Protein AF-A0A662R6T4-F1 (afdb_monomer_lite)

Foldseek 3Di:
DEEEEEEAPVVVVVVVVVCVVVVYHYHYHYPVQLPDPVSVVVSLVSVVPGPYYYYDDDPDPSVVVNVVSVVD

pLDDT: mean 88.13, std 8.24, range [55.03, 97.94]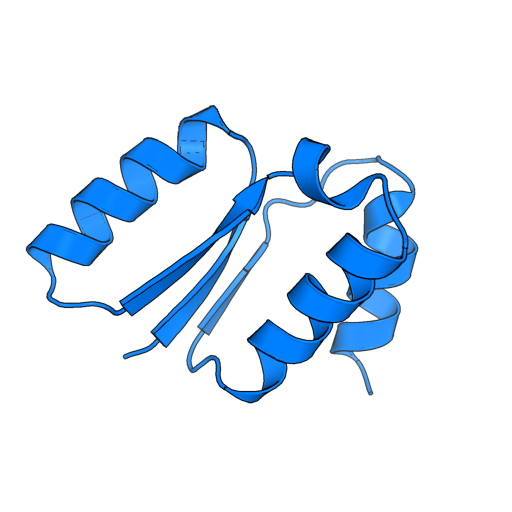

Radius of gyration: 11.8 Å; chains: 1; bounding box: 24×24×31 Å

Secondary structure (DSSP, 8-state):
-EEEEEE-HHHHHHHHHHHHHTT-EEEEEEGGGGGSHHHHHHHHHHHTT-SEEEE---S-THHHHHHHHH--

Sequence (72 aa):
MKIVSITWSSDVSLLAEACAELDIALNAWSVHDLKDEAERERCTESFRHADVILLHPTNEGVWDDIIEKLSG

Structure (mmCIF, N/CA/C/O backbone):
data_AF-A0A662R6T4-F1
#
_entry.id   AF-A0A662R6T4-F1
#
loop_
_atom_site.group_PDB
_atom_site.id
_atom_site.type_symbol
_atom_site.label_atom_id
_atom_site.label_alt_id
_atom_site.label_comp_id
_atom_site.label_asym_id
_atom_site.label_entity_id
_atom_site.label_seq_id
_atom_site.pdbx_PDB_ins_code
_atom_site.Cartn_x
_atom_site.Cartn_y
_atom_site.Cartn_z
_atom_site.occupancy
_atom_site.B_iso_or_equiv
_atom_site.auth_seq_id
_atom_site.auth_comp_id
_atom_site.auth_asym_id
_atom_site.auth_atom_id
_atom_site.pdbx_PDB_model_num
ATOM 1 N N . MET A 1 1 ? -7.972 -7.278 9.416 1.00 92.62 1 MET A N 1
ATOM 2 C CA . MET A 1 1 ? -7.949 -6.818 8.011 1.00 92.62 1 MET A CA 1
ATOM 3 C C . MET A 1 1 ? -6.545 -6.347 7.700 1.00 92.62 1 MET A C 1
ATOM 5 O O . MET A 1 1 ? -5.921 -5.765 8.584 1.00 92.62 1 MET A O 1
ATOM 9 N N . LYS A 1 2 ? -6.047 -6.608 6.495 1.00 95.88 2 LYS A N 1
ATOM 10 C CA . LYS A 1 2 ? -4.733 -6.175 6.037 1.00 95.88 2 LYS A CA 1
ATOM 11 C C . LYS A 1 2 ? -4.862 -5.278 4.815 1.00 95.88 2 LYS A C 1
ATOM 13 O O . LYS A 1 2 ? -5.333 -5.710 3.765 1.00 95.88 2 LYS A O 1
ATOM 18 N N . ILE A 1 3 ? -4.404 -4.045 4.966 1.00 96.12 3 ILE A N 1
ATOM 19 C CA . ILE A 1 3 ? -4.315 -3.064 3.893 1.00 96.12 3 ILE A CA 1
ATOM 20 C C . ILE A 1 3 ? -2.869 -3.004 3.416 1.00 96.12 3 ILE A C 1
ATOM 22 O O . ILE A 1 3 ? -1.939 -2.912 4.221 1.00 96.12 3 ILE A O 1
ATOM 26 N N . VAL A 1 4 ? -2.682 -3.036 2.101 1.00 96.00 4 VAL A N 1
ATOM 27 C CA . VAL A 1 4 ? -1.429 -2.614 1.474 1.00 96.00 4 VAL A CA 1
ATOM 28 C C . VAL A 1 4 ? -1.675 -1.293 0.765 1.00 96.00 4 VAL A C 1
ATOM 30 O O . VAL A 1 4 ? -2.682 -1.161 0.072 1.00 96.00 4 VAL A O 1
ATOM 33 N N . SER A 1 5 ? -0.782 -0.318 0.922 1.00 94.62 5 SER A N 1
ATOM 34 C CA . SER A 1 5 ? -0.897 0.957 0.215 1.00 94.62 5 SER A CA 1
ATOM 35 C C . SER A 1 5 ? 0.354 1.289 -0.587 1.00 94.62 5 SER A C 1
ATOM 37 O O . SER A 1 5 ? 1.466 1.009 -0.151 1.00 94.62 5 SER A O 1
ATOM 39 N N . ILE A 1 6 ? 0.165 1.914 -1.749 1.00 93.00 6 ILE A N 1
ATOM 40 C CA . ILE A 1 6 ? 1.208 2.671 -2.444 1.00 93.00 6 ILE A CA 1
ATOM 41 C C . ILE A 1 6 ? 0.725 4.111 -2.533 1.00 93.00 6 ILE A C 1
ATOM 43 O O . ILE A 1 6 ? -0.222 4.416 -3.264 1.00 93.00 6 ILE A O 1
ATOM 47 N N . THR A 1 7 ? 1.341 4.989 -1.750 1.00 90.69 7 THR A N 1
ATOM 48 C CA . THR A 1 7 ? 0.890 6.375 -1.578 1.00 90.69 7 THR A CA 1
ATOM 49 C C . THR A 1 7 ? 2.066 7.341 -1.487 1.00 90.69 7 THR A C 1
ATOM 51 O O . THR A 1 7 ? 3.224 6.971 -1.669 1.00 90.69 7 THR A O 1
ATOM 54 N N . TRP A 1 8 ? 1.797 8.617 -1.235 1.00 87.38 8 TRP A N 1
ATOM 55 C CA . TRP A 1 8 ? 2.854 9.584 -0.959 1.00 87.38 8 TRP A CA 1
ATOM 56 C C . TRP A 1 8 ? 3.352 9.395 0.474 1.00 87.38 8 TRP A C 1
ATOM 58 O O . TRP A 1 8 ? 2.594 8.954 1.338 1.00 87.38 8 TRP A O 1
ATOM 68 N N . SER A 1 9 ? 4.605 9.757 0.762 1.00 84.94 9 SER A N 1
ATOM 69 C CA . SER A 1 9 ? 5.170 9.606 2.113 1.00 84.94 9 SER A CA 1
ATOM 70 C C . SER A 1 9 ? 4.376 10.379 3.180 1.00 84.94 9 SER A C 1
ATOM 72 O O . SER A 1 9 ? 4.316 9.944 4.324 1.00 84.94 9 SER A O 1
ATOM 74 N N . SER A 1 10 ? 3.728 11.493 2.813 1.00 86.06 10 SER A N 1
ATOM 75 C CA . SER A 1 10 ? 2.814 12.234 3.696 1.00 86.06 10 SER A CA 1
ATOM 76 C C . SER A 1 10 ? 1.570 11.431 4.080 1.00 86.06 10 SER A C 1
ATOM 78 O O . SER A 1 10 ? 1.124 11.496 5.223 1.00 86.06 10 SER A O 1
ATOM 80 N N . ASP A 1 11 ? 1.028 10.661 3.137 1.00 89.75 11 ASP A N 1
ATOM 81 C CA . ASP A 1 11 ? -0.201 9.888 3.321 1.00 89.75 11 ASP A CA 1
ATOM 82 C C . ASP A 1 11 ? 0.057 8.648 4.180 1.00 89.75 11 ASP A C 1
ATOM 84 O O . ASP A 1 11 ? -0.822 8.225 4.926 1.00 89.75 11 ASP A O 1
ATOM 88 N N . VAL A 1 12 ? 1.274 8.091 4.118 1.00 91.69 12 VAL A N 1
ATOM 89 C CA . VAL A 1 12 ? 1.677 6.922 4.916 1.00 91.69 12 VAL A CA 1
ATOM 90 C C . VAL A 1 12 ? 1.464 7.176 6.407 1.00 91.69 12 VAL A C 1
ATOM 92 O O . VAL A 1 12 ? 0.889 6.331 7.086 1.00 91.69 12 VAL A O 1
ATOM 95 N N . SER A 1 13 ? 1.873 8.342 6.915 1.00 90.81 13 SER A N 1
ATOM 96 C CA . SER A 1 13 ? 1.714 8.682 8.335 1.00 90.81 13 SER A CA 1
ATOM 97 C C . SER A 1 13 ? 0.244 8.764 8.751 1.00 90.81 13 SER A C 1
ATOM 99 O O . SER A 1 13 ? -0.126 8.231 9.793 1.00 90.81 13 SER A O 1
ATOM 101 N N . LEU A 1 14 ? -0.599 9.379 7.915 1.00 92.50 14 LEU A N 1
ATOM 102 C CA . LEU A 1 14 ? -2.038 9.506 8.172 1.00 92.50 14 LEU A CA 1
ATOM 103 C C . LEU A 1 14 ? -2.738 8.141 8.130 1.00 92.50 14 LEU A C 1
ATOM 105 O O . LEU A 1 14 ? -3.570 7.833 8.981 1.00 92.50 14 LEU A O 1
ATOM 109 N N . LEU A 1 15 ? -2.378 7.300 7.157 1.00 93.69 15 LEU A N 1
ATOM 110 C CA . LEU A 1 15 ? -2.892 5.937 7.043 1.00 93.69 15 LEU A CA 1
ATOM 111 C C . LEU A 1 15 ? -2.453 5.070 8.221 1.00 93.69 15 LEU A C 1
ATOM 113 O O . LEU A 1 15 ? -3.256 4.281 8.711 1.00 93.69 15 LEU A O 1
ATOM 117 N N . ALA A 1 16 ? -1.208 5.209 8.679 1.00 94.75 16 ALA A N 1
ATOM 118 C CA . ALA A 1 16 ? -0.692 4.461 9.817 1.00 94.75 16 ALA A CA 1
ATOM 119 C C . ALA A 1 16 ? -1.451 4.797 11.105 1.00 94.75 16 ALA A C 1
ATOM 121 O O . ALA A 1 16 ? -1.832 3.881 11.831 1.00 94.75 16 ALA A O 1
ATOM 122 N N . GLU A 1 17 ? -1.721 6.081 11.354 1.00 95.88 17 GLU A N 1
ATOM 123 C CA . GLU A 1 17 ? -2.518 6.528 12.500 1.00 95.88 17 GLU A CA 1
ATOM 124 C C . GLU A 1 17 ? -3.943 5.958 12.440 1.00 95.88 17 GLU A C 1
ATOM 126 O O . GLU A 1 17 ? -4.369 5.268 13.365 1.00 95.88 17 GLU A O 1
ATOM 131 N N . ALA A 1 18 ? -4.636 6.119 11.308 1.00 95.12 18 ALA A N 1
ATOM 132 C CA . ALA A 1 18 ? -5.992 5.597 11.136 1.00 95.12 18 ALA A CA 1
ATOM 133 C C . ALA A 1 18 ? -6.064 4.061 11.241 1.00 95.12 18 ALA A C 1
ATOM 135 O O . ALA A 1 18 ? -6.988 3.512 11.839 1.00 95.12 18 ALA A O 1
ATOM 136 N N . CYS A 1 19 ? -5.088 3.344 10.674 1.00 96.31 19 CYS A N 1
ATOM 137 C CA . CYS A 1 19 ? -5.036 1.885 10.762 1.00 96.31 19 CYS A CA 1
ATOM 138 C C . CYS A 1 19 ? -4.772 1.414 12.195 1.00 96.31 19 CYS A C 1
ATOM 140 O O . CYS A 1 19 ? -5.374 0.431 12.623 1.00 96.31 19 CYS A O 1
ATOM 142 N N . ALA A 1 20 ? -3.925 2.123 12.948 1.00 96.62 20 ALA A N 1
ATOM 143 C CA . ALA A 1 20 ? -3.670 1.819 14.351 1.00 96.62 20 ALA A CA 1
ATOM 144 C C . ALA A 1 20 ? -4.925 2.008 15.220 1.00 96.62 20 ALA A C 1
ATOM 146 O O . ALA A 1 20 ? -5.216 1.154 16.054 1.00 96.62 20 ALA A O 1
ATOM 147 N N . GLU A 1 21 ? -5.699 3.075 15.000 1.00 97.94 21 GLU A N 1
ATOM 148 C CA . GLU A 1 21 ? -6.961 3.316 15.721 1.00 97.94 21 GLU A CA 1
ATOM 149 C C . GLU A 1 21 ? -8.029 2.247 15.448 1.00 97.94 21 GLU A C 1
ATOM 151 O O . GLU A 1 21 ? -8.860 1.956 16.310 1.00 97.94 21 GLU A O 1
ATOM 156 N N . LEU A 1 22 ? -8.008 1.658 14.252 1.00 97.00 22 LEU A N 1
ATOM 157 C CA . LEU A 1 22 ? -9.004 0.690 13.791 1.00 97.00 22 LEU A CA 1
ATOM 158 C C . LEU A 1 22 ? -8.564 -0.776 13.937 1.00 97.00 22 LEU A C 1
ATOM 160 O O . LEU A 1 22 ? -9.300 -1.664 13.507 1.00 97.00 22 LEU A O 1
ATOM 164 N N . ASP A 1 23 ? -7.387 -1.036 14.518 1.00 96.56 23 ASP A N 1
ATOM 165 C CA . ASP A 1 23 ? -6.772 -2.372 14.606 1.00 96.56 23 ASP A CA 1
ATOM 166 C C . ASP A 1 23 ? -6.650 -3.065 13.228 1.00 96.56 23 ASP A C 1
ATOM 168 O O . ASP A 1 23 ? -6.954 -4.245 13.022 1.00 96.56 23 ASP A O 1
ATOM 172 N N . ILE A 1 24 ? -6.231 -2.285 12.229 1.00 97.19 24 ILE A N 1
ATOM 173 C CA . ILE A 1 24 ? -5.990 -2.733 10.857 1.00 97.19 24 ILE A CA 1
ATOM 174 C C . ILE A 1 24 ? -4.483 -2.871 10.643 1.00 97.19 24 ILE A C 1
ATOM 176 O O . ILE A 1 24 ? -3.709 -1.949 10.890 1.00 97.19 24 ILE A O 1
ATOM 180 N N . ALA A 1 25 ? -4.049 -4.018 10.119 1.00 96.94 25 ALA A N 1
ATOM 181 C CA . ALA A 1 25 ? -2.660 -4.198 9.724 1.00 96.94 25 ALA A CA 1
ATOM 182 C C . ALA A 1 25 ? -2.383 -3.407 8.439 1.00 96.94 25 ALA A C 1
ATOM 184 O O . ALA A 1 25 ? -3.047 -3.625 7.425 1.00 96.94 25 ALA A O 1
ATOM 185 N N . LEU A 1 26 ? -1.379 -2.533 8.467 1.00 96.38 26 LEU A N 1
ATOM 186 C CA . LEU A 1 26 ? -0.965 -1.730 7.319 1.00 96.38 26 LEU A CA 1
ATOM 187 C C . LEU A 1 26 ? 0.433 -2.137 6.847 1.00 96.38 26 LEU A C 1
ATOM 189 O O . LEU A 1 26 ? 1.363 -2.224 7.646 1.00 96.38 26 LEU A O 1
ATOM 193 N N . ASN A 1 27 ? 0.589 -2.336 5.539 1.00 96.00 27 ASN A N 1
ATOM 194 C CA . ASN A 1 27 ? 1.887 -2.359 4.872 1.00 96.00 27 ASN A CA 1
ATOM 195 C C . ASN A 1 27 ? 1.908 -1.263 3.800 1.00 96.00 27 ASN A C 1
ATOM 197 O O . ASN A 1 27 ? 1.282 -1.404 2.752 1.00 96.00 27 ASN A O 1
ATOM 201 N N . ALA A 1 28 ? 2.568 -0.150 4.098 1.00 94.62 28 ALA A N 1
ATOM 202 C CA . ALA A 1 28 ? 2.542 1.044 3.268 1.00 94.62 28 ALA A CA 1
ATOM 203 C C . ALA A 1 28 ? 3.884 1.257 2.569 1.00 94.62 28 ALA A C 1
ATOM 205 O O . ALA A 1 28 ? 4.939 1.204 3.198 1.00 94.62 28 ALA A O 1
ATOM 206 N N . TRP A 1 29 ? 3.812 1.549 1.278 1.00 93.19 29 TRP A N 1
ATOM 207 C CA . TRP A 1 29 ? 4.933 1.877 0.414 1.00 93.19 29 TRP A CA 1
ATOM 208 C C . TRP A 1 29 ? 4.772 3.309 -0.071 1.00 93.19 29 TRP A C 1
ATOM 210 O O . TRP A 1 29 ? 3.679 3.714 -0.479 1.00 93.19 29 TRP A O 1
ATOM 220 N N . SER A 1 30 ? 5.853 4.081 -0.064 1.00 89.50 30 SER A N 1
ATOM 221 C CA . SER A 1 30 ? 5.889 5.337 -0.797 1.00 89.50 30 SER A CA 1
ATOM 222 C C . SER A 1 30 ? 6.428 5.128 -2.206 1.00 89.50 30 SER A C 1
ATOM 224 O O . SER A 1 30 ? 7.243 4.240 -2.446 1.00 89.50 30 SER A O 1
ATOM 226 N N . VAL A 1 31 ? 6.033 5.983 -3.149 1.00 82.00 31 VAL A N 1
ATOM 227 C CA . VAL A 1 31 ? 6.578 5.951 -4.522 1.00 82.00 31 VAL A CA 1
ATOM 228 C C . VAL A 1 31 ? 8.116 6.037 -4.522 1.00 82.00 31 VAL A C 1
ATOM 230 O O . VAL A 1 31 ? 8.790 5.439 -5.359 1.00 82.00 31 VAL A O 1
ATOM 233 N N . HIS A 1 32 ? 8.700 6.721 -3.533 1.00 83.56 32 HIS A N 1
ATOM 234 C CA . HIS A 1 32 ? 10.149 6.808 -3.365 1.00 83.56 32 HIS A CA 1
ATOM 235 C C . HIS A 1 32 ? 10.820 5.493 -2.955 1.00 83.56 32 HIS A C 1
ATOM 237 O O . HIS A 1 32 ? 11.986 5.306 -3.306 1.00 83.56 32 HIS A O 1
ATOM 243 N N . ASP A 1 33 ? 10.104 4.599 -2.272 1.00 86.50 33 ASP A N 1
ATOM 244 C CA . ASP A 1 33 ? 10.622 3.290 -1.862 1.00 86.50 33 ASP A CA 1
ATOM 245 C C . ASP A 1 33 ? 10.736 2.341 -3.064 1.00 86.50 33 ASP A C 1
ATOM 247 O O . ASP A 1 33 ? 11.551 1.428 -3.068 1.00 86.50 33 ASP A O 1
ATOM 251 N N . LEU A 1 34 ? 9.989 2.595 -4.143 1.00 87.50 34 LEU A N 1
ATOM 252 C CA . LEU A 1 34 ? 9.856 1.697 -5.297 1.00 87.50 34 LEU A CA 1
ATOM 253 C C . LEU A 1 34 ? 10.883 1.950 -6.414 1.00 87.50 34 LEU A C 1
ATOM 255 O O . LEU A 1 34 ? 10.698 1.528 -7.559 1.00 87.50 34 LEU A O 1
ATOM 259 N N . LYS A 1 35 ? 11.984 2.644 -6.107 1.00 82.94 35 LYS A N 1
ATOM 260 C CA . LYS A 1 35 ? 13.041 2.961 -7.084 1.00 82.94 35 LYS A CA 1
ATOM 261 C C . LYS A 1 35 ? 13.911 1.757 -7.445 1.00 82.94 35 LYS A C 1
ATOM 263 O O . LYS A 1 35 ? 14.378 1.675 -8.581 1.00 82.94 35 LYS A O 1
ATOM 268 N N . ASP A 1 36 ? 14.093 0.824 -6.517 1.00 87.38 36 ASP A N 1
ATOM 269 C CA . ASP A 1 36 ? 14.845 -0.419 -6.721 1.00 87.38 36 ASP A CA 1
ATOM 270 C C . ASP A 1 36 ? 13.901 -1.560 -7.141 1.00 87.38 36 ASP A C 1
ATOM 272 O O . ASP A 1 36 ? 12.771 -1.663 -6.665 1.00 87.38 36 ASP A O 1
ATOM 276 N N . GLU A 1 37 ? 14.371 -2.431 -8.029 1.00 86.50 37 GLU A N 1
ATOM 277 C CA . GLU A 1 37 ? 13.679 -3.653 -8.437 1.00 86.50 37 GLU A CA 1
ATOM 278 C C . GLU A 1 37 ? 13.377 -4.572 -7.247 1.00 86.50 37 GLU A C 1
ATOM 280 O O . GLU A 1 37 ? 12.257 -5.068 -7.133 1.00 86.50 37 GLU A O 1
ATOM 285 N N . ALA A 1 38 ? 14.314 -4.720 -6.306 1.00 90.50 38 ALA A N 1
ATOM 286 C CA . ALA A 1 38 ? 14.118 -5.560 -5.125 1.00 90.50 38 ALA A CA 1
ATOM 287 C C . ALA A 1 38 ? 13.011 -5.025 -4.195 1.00 90.50 38 ALA A C 1
ATOM 289 O O . ALA A 1 38 ? 12.283 -5.794 -3.562 1.00 90.50 38 ALA A O 1
ATOM 290 N N . GLU A 1 39 ? 12.866 -3.700 -4.103 1.00 91.19 39 GLU A N 1
ATOM 291 C CA . GLU A 1 39 ? 11.770 -3.059 -3.366 1.00 91.19 39 GLU A CA 1
ATOM 292 C C . GLU A 1 39 ? 10.440 -3.240 -4.108 1.00 91.19 39 GLU A C 1
ATOM 294 O O . GLU A 1 39 ? 9.433 -3.590 -3.492 1.00 91.19 39 GLU A O 1
ATOM 299 N N . ARG A 1 40 ? 10.433 -3.099 -5.443 1.00 88.88 40 ARG A N 1
ATOM 300 C CA . ARG A 1 40 ? 9.245 -3.359 -6.276 1.00 88.88 40 ARG A CA 1
ATOM 301 C C . ARG A 1 40 ? 8.754 -4.800 -6.155 1.00 88.88 40 ARG A C 1
ATOM 303 O O . ARG A 1 40 ? 7.544 -5.025 -6.093 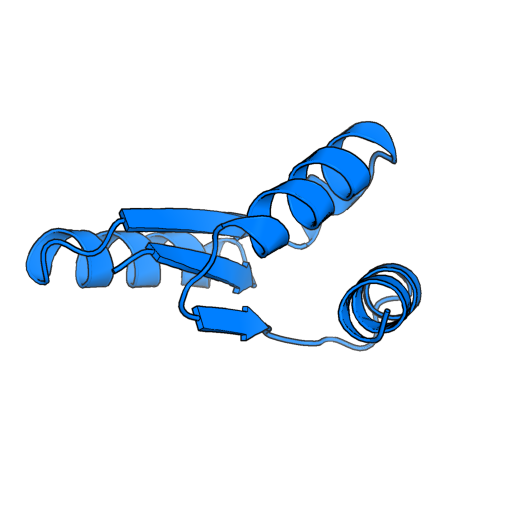1.00 88.88 40 ARG A O 1
ATOM 310 N N . GLU A 1 41 ? 9.653 -5.778 -6.101 1.00 90.06 41 GLU A N 1
ATOM 311 C CA . GLU A 1 41 ? 9.292 -7.182 -5.870 1.00 90.06 41 GLU A CA 1
ATOM 312 C C . GLU A 1 41 ? 8.665 -7.391 -4.492 1.00 90.06 41 GLU A C 1
ATOM 314 O O . GLU A 1 41 ? 7.591 -7.984 -4.397 1.00 90.06 41 GLU A O 1
ATOM 319 N N . ARG A 1 42 ? 9.271 -6.848 -3.428 1.00 91.62 42 ARG A N 1
ATOM 320 C CA . ARG A 1 42 ? 8.699 -6.930 -2.074 1.00 91.62 42 ARG A CA 1
ATOM 321 C C . ARG A 1 42 ? 7.344 -6.240 -1.968 1.00 91.62 42 ARG A C 1
ATOM 323 O O . ARG A 1 42 ? 6.445 -6.758 -1.303 1.00 91.62 42 ARG A O 1
ATOM 330 N N . CYS A 1 43 ? 7.186 -5.102 -2.637 1.00 91.50 43 CYS A N 1
ATOM 331 C CA . CYS A 1 43 ? 5.913 -4.404 -2.738 1.00 91.50 43 CYS A CA 1
ATOM 332 C C . CYS A 1 43 ? 4.865 -5.285 -3.420 1.00 91.50 43 CYS A C 1
ATOM 334 O O . CYS A 1 43 ? 3.804 -5.528 -2.847 1.00 91.50 43 CYS A O 1
ATOM 336 N N . THR A 1 44 ? 5.203 -5.861 -4.573 1.00 89.31 44 THR A N 1
ATOM 337 C CA . THR A 1 44 ? 4.298 -6.752 -5.310 1.00 89.31 44 THR A CA 1
ATOM 338 C C . THR A 1 44 ? 3.901 -7.971 -4.474 1.00 89.31 44 THR A C 1
ATOM 340 O O . THR A 1 44 ? 2.721 -8.299 -4.377 1.00 89.31 44 THR A O 1
ATOM 343 N N . GLU A 1 45 ? 4.860 -8.627 -3.816 1.00 91.88 45 GLU A N 1
ATOM 344 C CA . GLU A 1 45 ? 4.577 -9.802 -2.982 1.00 91.88 45 GLU A CA 1
ATOM 345 C C . GLU A 1 45 ? 3.645 -9.453 -1.815 1.00 91.88 45 GLU A C 1
ATOM 347 O O . GLU A 1 45 ? 2.806 -10.260 -1.410 1.00 91.88 45 GLU A O 1
ATOM 352 N N . SER A 1 46 ? 3.721 -8.221 -1.303 1.00 92.50 46 SER A N 1
ATOM 353 C CA . SER A 1 46 ? 2.838 -7.789 -0.225 1.00 92.50 46 SER A CA 1
ATOM 354 C C . SER A 1 46 ? 1.353 -7.785 -0.611 1.00 92.50 46 SER A C 1
ATOM 356 O O . SER A 1 46 ? 0.519 -8.030 0.268 1.00 92.50 46 SER A O 1
ATOM 358 N N . PHE A 1 47 ? 1.020 -7.615 -1.899 1.00 91.00 47 PHE A N 1
ATOM 359 C CA . PHE A 1 47 ? -0.357 -7.640 -2.411 1.00 91.00 47 PHE A CA 1
ATOM 360 C C . PHE A 1 47 ? -1.039 -8.998 -2.253 1.00 91.00 47 PHE A C 1
ATOM 362 O O . PHE A 1 47 ? -2.240 -9.044 -2.002 1.00 91.00 47 PHE A O 1
ATOM 369 N N . ARG A 1 48 ? -0.291 -10.108 -2.325 1.00 89.75 48 ARG A N 1
ATOM 37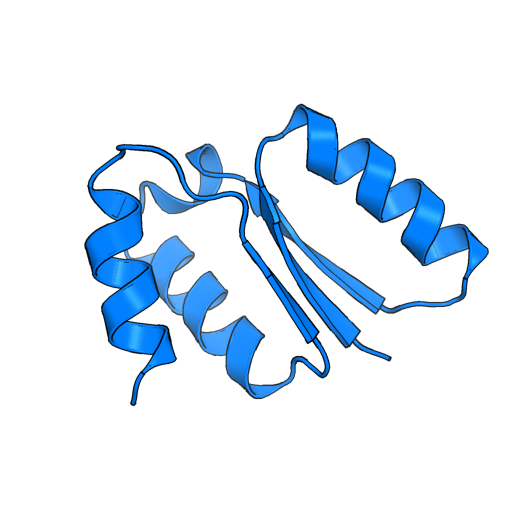0 C CA . ARG A 1 48 ? -0.856 -11.472 -2.263 1.00 89.75 48 ARG A CA 1
ATOM 371 C C . ARG A 1 48 ? -1.608 -11.784 -0.976 1.00 89.75 48 ARG A C 1
ATOM 373 O O . ARG A 1 48 ? -2.411 -12.710 -0.928 1.00 89.75 48 ARG A O 1
ATOM 380 N N . HIS A 1 49 ? -1.309 -11.040 0.079 1.00 87.06 49 HIS A N 1
ATOM 381 C CA . HIS A 1 49 ? -1.892 -11.225 1.401 1.00 87.06 49 HIS A CA 1
ATOM 382 C C . HIS A 1 49 ? -2.760 -10.037 1.826 1.00 87.06 49 HIS A C 1
ATOM 384 O O . HIS A 1 49 ? -3.090 -9.932 3.006 1.00 87.06 49 HIS A O 1
ATOM 390 N N . ALA A 1 50 ? -3.048 -9.107 0.916 1.00 93.69 50 ALA A N 1
ATOM 391 C CA . ALA A 1 50 ? -3.862 -7.936 1.198 1.00 93.69 50 ALA A CA 1
ATOM 392 C C . ALA A 1 50 ? -5.352 -8.279 1.077 1.00 93.69 50 ALA A C 1
ATOM 394 O O . ALA A 1 50 ? -5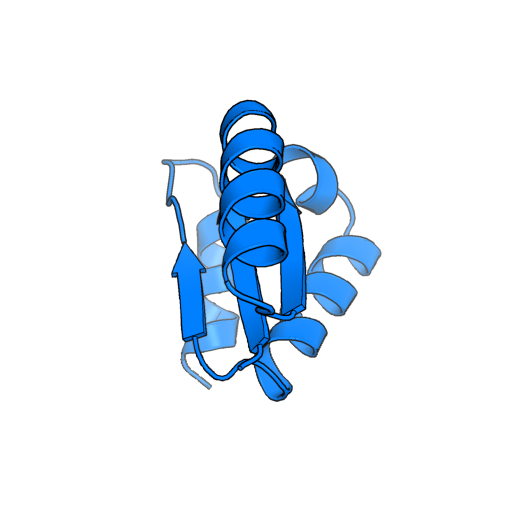.766 -8.918 0.114 1.00 93.69 50 ALA A O 1
ATOM 395 N N . ASP A 1 51 ? -6.157 -7.801 2.025 1.00 95.06 51 ASP A N 1
ATOM 396 C CA . ASP A 1 51 ? -7.616 -7.781 1.883 1.00 95.06 51 ASP A CA 1
ATOM 397 C C . ASP A 1 51 ? -8.050 -6.587 1.015 1.00 95.06 51 ASP A C 1
ATOM 399 O O . ASP A 1 51 ? -9.035 -6.655 0.283 1.00 95.06 51 ASP A O 1
ATOM 403 N N . VAL A 1 52 ? -7.307 -5.476 1.110 1.00 94.38 52 VAL A N 1
ATOM 404 C CA . VAL A 1 52 ? -7.537 -4.236 0.359 1.00 94.38 52 VAL A CA 1
ATOM 405 C C . VAL A 1 52 ? -6.198 -3.660 -0.093 1.00 94.38 52 VAL A C 1
ATOM 407 O O . VAL A 1 52 ? -5.246 -3.586 0.687 1.00 94.38 52 VAL A O 1
ATOM 410 N N . ILE A 1 53 ? -6.145 -3.207 -1.345 1.00 93.25 53 ILE A N 1
ATOM 411 C CA . ILE A 1 53 ? -5.002 -2.491 -1.911 1.00 93.25 53 ILE A CA 1
ATOM 412 C C . ILE A 1 53 ? -5.432 -1.049 -2.192 1.00 93.25 53 ILE A C 1
ATOM 414 O O . ILE A 1 53 ? -6.398 -0.815 -2.917 1.00 93.25 53 ILE A O 1
ATOM 418 N N . LEU A 1 54 ? -4.722 -0.085 -1.606 1.00 92.00 54 LEU A N 1
ATOM 419 C CA . LEU A 1 54 ? -4.937 1.347 -1.812 1.00 92.00 54 LEU A CA 1
ATOM 420 C C . LEU A 1 54 ? -3.824 1.915 -2.687 1.00 92.00 54 LEU A C 1
ATOM 422 O O . LEU A 1 54 ? -2.654 1.885 -2.315 1.00 92.00 54 LEU A O 1
ATOM 426 N N . LEU A 1 55 ? -4.191 2.464 -3.839 1.00 89.38 55 LEU A N 1
ATOM 427 C CA . LEU A 1 55 ? -3.243 3.039 -4.786 1.00 89.38 55 LEU A CA 1
ATOM 428 C C . LEU A 1 55 ? -3.540 4.524 -4.949 1.00 89.38 55 LEU A C 1
ATOM 430 O O . LEU A 1 55 ? -4.677 4.899 -5.236 1.00 89.38 55 LEU A O 1
ATOM 434 N N . HIS A 1 56 ? -2.513 5.357 -4.807 1.00 87.50 56 HIS A N 1
ATOM 435 C CA 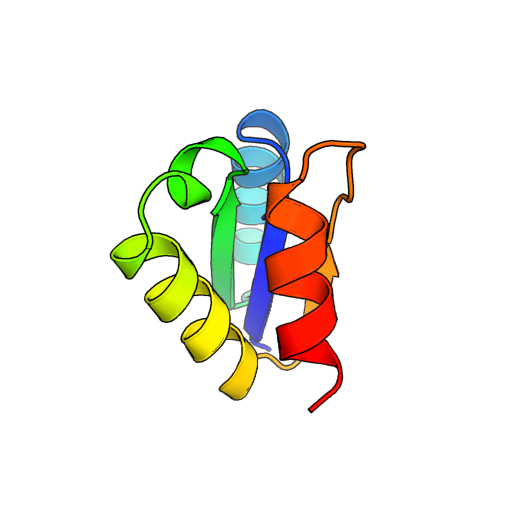. HIS A 1 56 ? -2.551 6.761 -5.207 1.00 87.50 56 HIS A CA 1
ATOM 436 C C . HIS A 1 56 ? -1.725 6.934 -6.494 1.00 87.50 56 HIS A C 1
ATOM 438 O O . HIS A 1 56 ? -0.576 7.377 -6.415 1.00 87.50 56 HIS A O 1
ATOM 444 N N . PRO A 1 57 ? -2.274 6.576 -7.673 1.00 76.94 57 PRO A N 1
ATOM 445 C CA . PRO A 1 57 ? -1.539 6.625 -8.929 1.00 76.94 57 PRO A CA 1
ATOM 446 C C . PRO A 1 57 ? -1.106 8.048 -9.291 1.00 76.94 57 PRO A C 1
ATOM 448 O O . PRO A 1 57 ? -1.839 9.018 -9.086 1.00 76.94 57 PRO A O 1
ATOM 451 N N . THR A 1 58 ? 0.087 8.160 -9.868 1.00 74.31 58 THR A N 1
ATOM 452 C CA . THR A 1 58 ? 0.637 9.390 -10.452 1.00 74.31 58 THR A CA 1
ATOM 453 C C . THR A 1 58 ? 1.106 9.105 -11.882 1.00 74.31 58 THR A C 1
ATOM 455 O O . THR A 1 58 ? 1.123 7.958 -12.317 1.00 74.31 58 THR A O 1
ATOM 458 N N . ASN A 1 59 ? 1.523 10.130 -12.630 1.00 71.38 59 ASN A N 1
ATOM 459 C CA . ASN A 1 59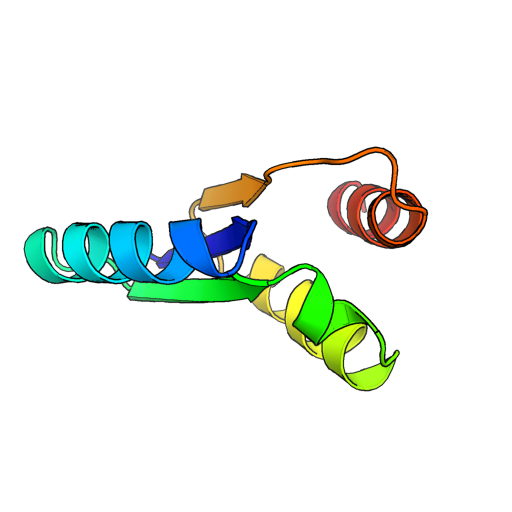 ? 2.064 9.964 -13.991 1.00 71.38 59 ASN A CA 1
ATOM 460 C C . ASN A 1 59 ? 3.528 9.462 -14.013 1.00 71.38 59 ASN A C 1
ATOM 462 O O . ASN A 1 59 ? 4.268 9.749 -14.953 1.00 71.38 59 ASN A O 1
ATOM 466 N N . GLU A 1 60 ? 3.983 8.778 -12.964 1.00 74.19 60 GLU A N 1
ATOM 467 C CA . GLU A 1 60 ? 5.328 8.202 -12.901 1.00 74.19 60 GLU A CA 1
ATOM 468 C C . GLU A 1 60 ? 5.336 6.789 -13.496 1.00 74.19 60 GLU A C 1
ATOM 470 O O . GLU A 1 60 ? 4.497 5.969 -13.137 1.00 74.19 60 GLU A O 1
ATOM 475 N N . GLY A 1 61 ? 6.318 6.475 -14.351 1.00 77.31 61 GLY A N 1
ATOM 476 C CA . GLY A 1 61 ? 6.392 5.182 -15.057 1.00 77.31 61 GLY A CA 1
ATOM 477 C C . GLY A 1 61 ? 6.496 3.949 -14.150 1.00 77.31 61 GLY A C 1
ATOM 478 O O . GLY A 1 61 ? 6.238 2.839 -14.591 1.00 77.31 61 GLY A O 1
ATOM 479 N N . VAL A 1 62 ? 6.804 4.130 -12.862 1.00 76.88 62 VAL A N 1
ATOM 480 C CA . VAL A 1 62 ? 6.762 3.050 -11.863 1.00 76.88 62 VAL A CA 1
ATOM 481 C C . VAL A 1 62 ? 5.358 2.444 -11.711 1.00 76.88 62 VAL A C 1
ATOM 483 O O . VAL A 1 62 ? 5.229 1.286 -11.323 1.00 76.88 62 VAL A O 1
ATOM 486 N N . TRP A 1 63 ? 4.304 3.200 -12.031 1.00 81.25 63 TRP A N 1
ATOM 487 C CA . TRP A 1 63 ? 2.925 2.720 -11.966 1.00 81.25 63 TRP A CA 1
ATOM 488 C C . TRP A 1 63 ? 2.575 1.730 -13.068 1.00 81.25 63 TRP A C 1
ATOM 490 O O . TRP A 1 63 ? 1.761 0.846 -12.811 1.00 81.25 63 TRP A O 1
ATOM 500 N N . ASP A 1 64 ? 3.200 1.831 -14.243 1.00 80.81 64 ASP A N 1
ATOM 501 C CA . ASP A 1 64 ? 2.959 0.896 -15.344 1.00 80.81 64 ASP A CA 1
ATOM 502 C C . ASP A 1 64 ? 3.365 -0.526 -14.914 1.00 80.81 64 ASP A C 1
ATOM 504 O O . ASP A 1 64 ? 2.547 -1.447 -14.956 1.00 80.81 64 ASP A O 1
ATOM 508 N N . ASP A 1 65 ? 4.565 -0.670 -14.337 1.00 79.94 65 ASP A N 1
ATOM 509 C CA . ASP A 1 65 ? 5.074 -1.940 -13.798 1.00 79.94 65 ASP A CA 1
ATOM 510 C C . ASP A 1 65 ? 4.175 -2.519 -12.688 1.00 79.94 65 ASP A C 1
ATOM 512 O O . ASP A 1 65 ? 3.990 -3.733 -12.577 1.00 79.94 65 ASP A O 1
ATOM 516 N N . ILE A 1 66 ? 3.641 -1.658 -11.816 1.00 81.00 66 ILE A N 1
ATOM 517 C CA . ILE A 1 66 ? 2.812 -2.066 -10.674 1.00 81.00 66 ILE A CA 1
ATOM 518 C C . ILE A 1 66 ? 1.423 -2.506 -11.145 1.00 81.00 66 ILE A C 1
ATOM 520 O O . ILE A 1 66 ? 0.917 -3.531 -10.685 1.00 81.00 66 ILE A O 1
ATOM 524 N N . ILE A 1 67 ? 0.801 -1.754 -12.059 1.00 80.75 67 ILE A N 1
ATOM 525 C CA . ILE A 1 67 ? -0.542 -2.040 -12.583 1.00 80.75 67 ILE A CA 1
ATOM 526 C C . ILE A 1 67 ? -0.549 -3.346 -13.380 1.00 80.75 67 ILE A C 1
ATOM 528 O O . ILE A 1 67 ? -1.477 -4.148 -13.226 1.00 80.75 67 ILE A O 1
ATOM 532 N N . GLU A 1 68 ? 0.490 -3.602 -14.180 1.00 81.19 68 GLU A N 1
ATOM 533 C CA . GLU A 1 68 ? 0.636 -4.875 -14.892 1.00 81.19 68 GLU A CA 1
ATOM 534 C C . GLU A 1 68 ? 0.641 -6.064 -13.921 1.00 81.19 68 GLU A C 1
ATOM 536 O O . GLU A 1 68 ? -0.063 -7.052 -14.138 1.00 81.19 68 GLU A O 1
ATOM 541 N N . LYS A 1 69 ? 1.362 -5.945 -12.801 1.00 78.12 69 LYS A N 1
ATOM 542 C CA . LYS A 1 69 ? 1.475 -7.009 -11.790 1.00 78.12 69 LYS A CA 1
ATOM 543 C C . LYS A 1 69 ? 0.221 -7.205 -10.933 1.00 78.12 69 LYS A C 1
ATOM 545 O O . LYS A 1 69 ? 0.081 -8.258 -10.321 1.00 78.12 69 LYS A O 1
ATOM 550 N N . LEU A 1 70 ? -0.681 -6.225 -10.882 1.00 75.25 70 LEU A N 1
ATOM 551 C CA . LEU A 1 70 ? -1.968 -6.330 -10.178 1.00 75.25 70 LEU A CA 1
ATOM 552 C C . LEU A 1 70 ? -3.047 -7.064 -10.989 1.00 75.25 70 LEU A C 1
ATOM 554 O O . LEU A 1 70 ? -4.055 -7.478 -10.421 1.00 75.25 70 LEU A O 1
ATOM 558 N N . SER A 1 71 ? -2.860 -7.189 -12.304 1.00 64.44 71 SER A N 1
ATOM 559 C CA . SER A 1 71 ? -3.865 -7.721 -13.237 1.00 64.44 71 SER A CA 1
ATOM 560 C C . SER A 1 71 ? -3.661 -9.202 -13.599 1.00 64.44 71 SER A C 1
ATOM 562 O O . SER A 1 71 ? -4.399 -9.722 -14.437 1.00 64.44 71 SER A O 1
ATOM 564 N N . GLY A 1 72 ? -2.654 -9.860 -13.012 1.00 55.03 72 GLY A N 1
ATOM 565 C CA . GLY A 1 72 ? -2.302 -11.271 -13.238 1.00 55.03 72 GLY A CA 1
ATOM 566 C C . GLY A 1 72 ? -2.737 -12.186 -12.104 1.00 55.03 72 GLY A C 1
ATOM 567 O O . GLY A 1 72 ? -3.065 -13.354 -12.413 1.00 55.03 72 GLY A O 1
#